Protein AF-A0A1J3D601-F1 (afdb_monomer_lite)

Sequence (91 aa):
VAVPPPKKVTIGPKTVDCIFIGYAHNSSAYRFLVHKSDIPDIHVNTIMESWNASFFENIFPWDDKKCQKRTLEQRETSFPTDQTSTSIIST

Radius of gyration: 23.29 Å; chains: 1; bounding box: 69×48×66 Å

Structure (mmCIF, N/CA/C/O backbone):
data_AF-A0A1J3D601-F1
#
_entry.id   AF-A0A1J3D601-F1
#
loop_
_atom_site.group_PDB
_atom_site.id
_atom_site.type_symbol
_atom_site.label_atom_id
_atom_site.label_alt_id
_atom_site.label_comp_id
_atom_site.label_asym_id
_atom_site.label_entity_id
_atom_site.label_seq_id
_atom_site.pdbx_PDB_ins_code
_atom_site.Cartn_x
_atom_site.Cartn_y
_atom_site.Cartn_z
_atom_site.occupancy
_atom_site.B_iso_or_equiv
_atom_site.auth_seq_id
_atom_site.auth_comp_id
_atom_site.auth_asym_id
_atom_site.auth_atom_id
_atom_site.pdbx_PDB_model_num
ATOM 1 N N . VAL A 1 1 ? 10.179 25.049 36.805 1.00 72.44 1 VAL A N 1
ATOM 2 C CA . VAL A 1 1 ? 9.699 25.198 35.410 1.00 72.44 1 VAL A CA 1
ATOM 3 C C . VAL A 1 1 ? 9.007 23.902 35.028 1.00 72.44 1 VAL A C 1
ATOM 5 O O . VAL A 1 1 ? 9.658 22.868 35.070 1.00 72.44 1 VAL A O 1
ATOM 8 N N . ALA A 1 2 ? 7.696 23.924 34.785 1.00 73.00 2 ALA A N 1
ATOM 9 C CA . ALA A 1 2 ? 6.950 22.724 34.404 1.00 73.00 2 ALA A CA 1
ATOM 10 C C . ALA A 1 2 ? 7.088 22.498 32.892 1.00 73.00 2 ALA A C 1
ATOM 12 O O . ALA A 1 2 ? 6.828 23.411 32.109 1.00 73.00 2 ALA A O 1
ATOM 13 N N . VAL A 1 3 ? 7.530 21.304 32.492 1.00 76.69 3 VAL A N 1
ATOM 14 C CA . VAL A 1 3 ? 7.630 20.926 31.078 1.00 76.69 3 VAL A CA 1
ATOM 15 C C . VAL A 1 3 ? 6.214 20.685 30.545 1.00 76.69 3 VAL A C 1
ATOM 17 O O . VAL A 1 3 ? 5.462 19.937 31.178 1.00 76.69 3 VAL A O 1
ATOM 20 N N . PRO A 1 4 ? 5.820 21.304 29.418 1.00 81.44 4 PRO A N 1
ATOM 21 C CA . PRO A 1 4 ? 4.504 21.083 28.838 1.00 81.44 4 PRO A CA 1
ATOM 22 C C . PRO A 1 4 ? 4.308 19.603 28.479 1.00 81.44 4 PRO A C 1
ATOM 24 O O . PRO A 1 4 ? 5.236 18.980 27.955 1.00 81.44 4 PRO A O 1
ATO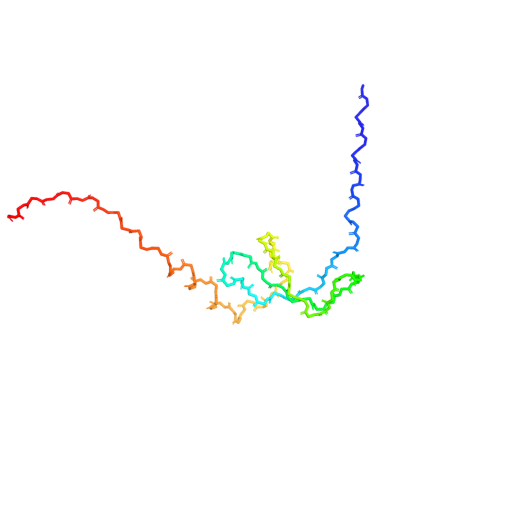M 27 N N . PRO A 1 5 ? 3.115 19.031 28.706 1.00 80.06 5 PRO A N 1
ATOM 28 C CA . PRO A 1 5 ? 2.812 17.672 28.284 1.00 80.06 5 PRO A CA 1
ATOM 29 C C . PRO A 1 5 ? 3.026 17.496 26.770 1.00 80.06 5 PRO A C 1
ATOM 31 O O . PRO A 1 5 ? 2.658 18.390 25.998 1.00 80.06 5 PRO A O 1
ATOM 34 N N . PRO A 1 6 ? 3.565 16.350 26.315 1.00 76.62 6 PRO A N 1
ATOM 35 C CA . PRO A 1 6 ? 3.678 16.050 24.894 1.00 76.62 6 PRO A CA 1
ATOM 36 C C . PRO A 1 6 ? 2.307 16.115 24.212 1.00 76.62 6 PRO A C 1
ATOM 38 O O . PRO A 1 6 ? 1.334 15.526 24.689 1.00 76.62 6 PRO A O 1
ATOM 41 N N . LYS A 1 7 ? 2.221 16.811 23.073 1.00 76.62 7 LYS A N 1
ATOM 42 C CA . LYS A 1 7 ? 1.001 16.839 22.258 1.00 76.62 7 LYS A CA 1
ATOM 43 C C . LYS A 1 7 ? 0.714 15.425 21.745 1.00 76.62 7 LYS A C 1
ATOM 45 O O . LYS A 1 7 ? 1.474 14.900 20.935 1.00 76.62 7 LYS A O 1
ATOM 50 N N . LYS A 1 8 ? -0.398 14.822 22.178 1.00 68.56 8 LYS A N 1
ATOM 51 C CA . LYS A 1 8 ? -0.954 13.626 21.531 1.00 68.56 8 LYS A CA 1
ATOM 52 C C . LYS A 1 8 ? -1.421 14.020 20.132 1.00 68.56 8 LYS A C 1
ATOM 54 O O . LYS A 1 8 ? -2.517 14.546 19.970 1.00 68.56 8 LYS A O 1
ATOM 59 N N . VAL A 1 9 ? -0.584 13.784 19.128 1.00 63.59 9 VAL A N 1
ATOM 60 C CA . VAL A 1 9 ? -1.035 13.788 17.739 1.00 63.59 9 VAL A CA 1
ATOM 61 C C . VAL A 1 9 ? -1.792 12.482 17.563 1.00 63.59 9 VAL A C 1
ATOM 63 O O . VAL A 1 9 ? -1.194 11.409 17.537 1.00 63.59 9 VAL A O 1
ATOM 66 N N . THR A 1 10 ? -3.118 12.539 17.522 1.00 58.00 10 THR A N 1
ATOM 67 C CA . THR A 1 10 ? -3.882 11.403 17.021 1.00 58.00 10 THR A CA 1
ATOM 68 C C . THR A 1 10 ? -3.525 11.274 15.546 1.00 58.00 10 THR A C 1
ATOM 70 O O . THR A 1 10 ? -3.983 12.075 14.732 1.00 58.00 10 THR A O 1
ATOM 73 N N . ILE A 1 11 ? -2.680 10.301 15.201 1.00 60.53 11 ILE A N 1
ATOM 74 C CA . ILE A 1 11 ? -2.667 9.699 13.865 1.00 60.53 11 ILE A CA 1
ATOM 75 C C . ILE A 1 11 ? -4.078 9.134 13.697 1.00 60.53 11 ILE A C 1
ATOM 77 O O . ILE A 1 11 ? -4.394 8.054 14.179 1.00 60.53 11 ILE A O 1
ATOM 81 N N . GLY A 1 12 ? -5.002 9.961 13.226 1.00 53.53 12 GLY A N 1
ATOM 82 C CA . GLY A 1 12 ? -6.400 9.584 13.088 1.00 53.53 12 GLY A CA 1
ATOM 83 C C . GLY A 1 12 ? -6.577 8.504 12.014 1.00 53.53 12 GLY A C 1
ATOM 84 O O . GLY A 1 12 ? -5.691 8.298 11.186 1.00 53.53 12 GLY A O 1
ATOM 85 N N . PRO A 1 13 ? -7.725 7.820 12.016 1.00 62.84 13 PRO A N 1
ATOM 86 C CA . PRO A 1 13 ? -7.925 6.499 11.425 1.00 62.84 13 PRO A CA 1
ATOM 87 C C . PRO A 1 13 ? -8.075 6.566 9.910 1.00 62.84 13 PRO A C 1
ATOM 89 O O . PRO A 1 13 ? -9.188 6.765 9.446 1.00 62.84 13 PRO A O 1
ATOM 92 N N . LYS A 1 14 ? -7.000 6.423 9.130 1.00 69.19 14 LYS A N 1
ATOM 93 C CA . LYS A 1 14 ? -7.088 6.385 7.659 1.00 69.19 14 LYS A CA 1
ATOM 94 C C . LYS A 1 14 ? -5.952 5.564 7.045 1.00 69.19 14 LYS A C 1
ATOM 96 O O . LYS A 1 14 ? -5.183 6.057 6.227 1.00 69.19 14 LYS A O 1
ATOM 101 N N . THR A 1 15 ? -5.816 4.312 7.475 1.00 83.81 15 THR A N 1
ATOM 102 C CA . THR A 1 15 ? -5.085 3.320 6.680 1.00 83.81 15 THR A CA 1
ATOM 103 C C . THR A 1 15 ? -5.977 2.852 5.539 1.00 83.81 15 THR A C 1
ATOM 105 O O . THR A 1 15 ? -7.199 2.814 5.668 1.00 83.81 15 THR A O 1
ATOM 108 N N . VAL A 1 16 ? -5.355 2.513 4.421 1.00 89.75 16 VAL A N 1
ATOM 109 C CA . VAL A 1 16 ? -6.020 1.892 3.281 1.00 89.75 16 VAL A CA 1
ATOM 110 C C . VAL A 1 16 ? -5.432 0.501 3.153 1.00 89.75 16 VAL A C 1
ATOM 112 O O . VAL A 1 16 ? -4.209 0.350 3.207 1.00 89.75 16 VAL A O 1
ATOM 115 N N . ASP A 1 17 ? -6.283 -0.504 2.990 1.00 91.69 17 ASP A N 1
ATOM 116 C CA . ASP A 1 17 ? -5.803 -1.844 2.693 1.00 91.69 17 ASP A CA 1
ATOM 117 C C . ASP A 1 17 ? -5.401 -1.873 1.225 1.00 91.69 17 ASP A C 1
ATOM 119 O O . ASP A 1 17 ? -6.247 -1.748 0.329 1.00 91.69 17 ASP A O 1
ATOM 123 N N . CYS A 1 18 ? -4.108 -2.053 0.973 1.00 93.38 18 CYS A N 1
ATOM 124 C CA . CYS A 1 18 ? -3.569 -2.103 -0.374 1.00 93.38 18 CYS A CA 1
ATOM 125 C C . CYS A 1 18 ? -2.732 -3.359 -0.616 1.00 93.38 18 CYS A C 1
ATOM 127 O O . CYS A 1 18 ? -2.127 -3.925 0.292 1.00 93.38 18 CYS A O 1
ATOM 129 N N . ILE A 1 19 ? -2.656 -3.754 -1.883 1.00 94.00 19 ILE A N 1
ATOM 130 C CA . ILE A 1 19 ? -1.838 -4.866 -2.363 1.00 94.00 19 ILE A CA 1
ATOM 131 C C . ILE A 1 19 ? -0.627 -4.285 -3.087 1.00 94.00 19 ILE A C 1
ATOM 133 O O . ILE A 1 19 ? -0.783 -3.460 -3.986 1.00 94.00 19 ILE A O 1
ATOM 137 N N . PHE A 1 20 ? 0.579 -4.715 -2.722 1.00 93.31 20 PHE A N 1
ATOM 138 C CA . PHE A 1 20 ? 1.789 -4.356 -3.460 1.00 93.31 20 PHE A CA 1
ATOM 139 C C . PHE A 1 20 ? 1.783 -5.010 -4.850 1.00 93.31 20 PHE A C 1
ATOM 141 O O . PHE A 1 20 ? 1.650 -6.229 -4.954 1.00 93.31 20 PHE A O 1
ATOM 148 N N . ILE A 1 21 ? 1.927 -4.207 -5.910 1.00 95.56 21 ILE A N 1
ATOM 149 C CA . ILE A 1 21 ? 1.886 -4.689 -7.306 1.00 95.56 21 ILE A CA 1
ATOM 150 C C . ILE A 1 21 ? 3.191 -4.464 -8.082 1.00 95.56 21 ILE A C 1
ATOM 152 O O . ILE A 1 21 ? 3.308 -4.936 -9.211 1.00 95.56 21 ILE A O 1
ATOM 156 N N . GLY A 1 22 ? 4.170 -3.759 -7.508 1.00 95.00 22 GLY A N 1
ATOM 157 C CA . GLY A 1 22 ? 5.477 -3.528 -8.129 1.00 95.00 22 GLY A CA 1
ATOM 158 C C . GLY A 1 22 ? 5.959 -2.085 -8.015 1.00 95.00 22 GLY A C 1
ATOM 159 O O . GLY A 1 22 ? 5.527 -1.339 -7.141 1.00 95.00 22 GLY A O 1
ATOM 160 N N . TYR A 1 23 ? 6.858 -1.693 -8.914 1.00 95.69 23 TYR A N 1
ATOM 161 C CA . TYR A 1 23 ? 7.464 -0.359 -8.957 1.00 95.69 23 TYR A CA 1
ATOM 162 C C . TYR A 1 23 ? 6.863 0.502 -10.075 1.00 95.69 23 TYR A C 1
ATOM 164 O O . TYR A 1 23 ? 6.315 -0.008 -11.058 1.00 95.69 23 TYR A O 1
ATOM 172 N N . ALA A 1 24 ? 6.953 1.821 -9.923 1.00 94.69 24 ALA A N 1
ATOM 173 C CA . ALA A 1 24 ? 6.611 2.776 -10.969 1.00 94.69 24 ALA A CA 1
ATOM 174 C C . ALA A 1 24 ? 7.624 2.722 -12.126 1.00 94.69 24 ALA A C 1
ATOM 176 O O . ALA A 1 24 ? 8.812 2.503 -11.921 1.00 94.69 24 ALA A O 1
ATOM 177 N N . HIS A 1 25 ? 7.158 2.935 -13.361 1.00 89.56 25 HIS A N 1
ATOM 178 C CA . HIS A 1 25 ? 7.958 2.703 -14.576 1.00 89.56 25 HIS A CA 1
ATOM 179 C C . HIS A 1 25 ? 9.230 3.567 -14.658 1.00 89.56 25 HIS A C 1
ATOM 181 O O . HIS A 1 25 ? 10.222 3.145 -15.235 1.00 89.56 25 HIS A O 1
ATOM 187 N N . ASN A 1 26 ? 9.214 4.769 -14.078 1.00 91.31 26 ASN A N 1
ATOM 188 C CA . ASN A 1 26 ? 10.327 5.725 -14.142 1.00 91.31 26 ASN A CA 1
ATOM 189 C C . ASN A 1 26 ? 10.637 6.335 -12.768 1.00 91.31 26 ASN A C 1
ATOM 191 O O . ASN A 1 26 ? 11.085 7.474 -12.671 1.00 91.31 26 ASN A O 1
ATOM 195 N N . SER A 1 27 ? 10.314 5.622 -11.691 1.00 91.94 27 SER A N 1
ATOM 196 C CA . SER A 1 27 ? 10.510 6.112 -10.332 1.00 91.94 27 SER A CA 1
ATOM 197 C C . SER A 1 27 ? 10.806 4.949 -9.400 1.00 91.94 27 SER A C 1
ATOM 199 O O . SER A 1 27 ? 10.330 3.836 -9.589 1.00 91.94 27 SER A O 1
ATOM 201 N N . SER A 1 28 ? 11.554 5.238 -8.344 1.00 91.00 28 SER A N 1
ATOM 202 C CA . SER A 1 28 ? 11.770 4.324 -7.222 1.00 91.00 28 SER A CA 1
ATOM 203 C C . SER A 1 28 ? 10.514 4.136 -6.358 1.00 91.00 28 SER A C 1
ATOM 205 O O . SER A 1 28 ? 10.574 3.459 -5.332 1.00 91.00 28 SER A O 1
ATOM 207 N N . ALA A 1 29 ? 9.401 4.788 -6.708 1.00 96.44 29 ALA A N 1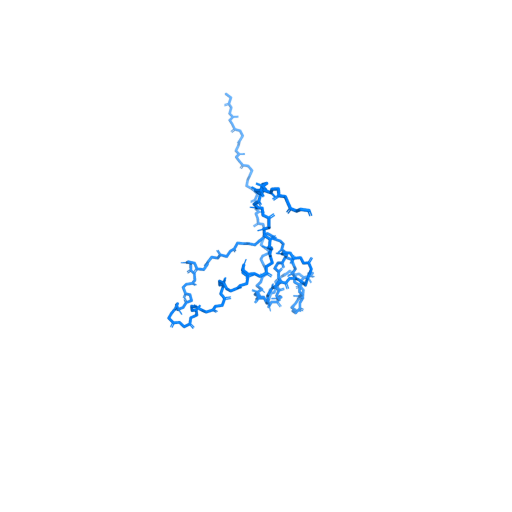
ATOM 208 C CA . ALA A 1 29 ? 8.146 4.667 -5.992 1.00 96.44 29 ALA A CA 1
ATOM 209 C C . ALA A 1 29 ? 7.539 3.268 -6.152 1.00 96.44 29 ALA A C 1
ATOM 211 O O . ALA A 1 29 ? 7.512 2.680 -7.235 1.00 96.44 29 ALA A O 1
ATOM 212 N N . TYR A 1 30 ? 7.006 2.764 -5.050 1.00 96.19 30 TYR A N 1
ATOM 213 C CA . TYR A 1 30 ? 6.232 1.537 -4.990 1.00 96.19 30 TYR A CA 1
ATOM 214 C C . TYR A 1 30 ? 4.796 1.814 -5.417 1.00 96.19 30 TYR A C 1
ATOM 216 O O . TYR A 1 30 ? 4.235 2.857 -5.080 1.00 96.19 30 TYR A O 1
ATOM 224 N N . ARG A 1 31 ? 4.191 0.857 -6.116 1.00 96.50 31 ARG A N 1
ATOM 225 C CA . ARG A 1 31 ? 2.798 0.883 -6.547 1.00 96.50 31 ARG A CA 1
ATOM 226 C C . ARG A 1 31 ? 1.978 -0.069 -5.698 1.00 96.50 31 ARG A C 1
ATOM 228 O O . ARG A 1 31 ? 2.308 -1.251 -5.555 1.00 96.50 31 ARG A O 1
ATOM 235 N N . PHE A 1 32 ? 0.864 0.444 -5.204 1.00 96.19 32 PHE A N 1
ATOM 236 C CA . PHE A 1 32 ? -0.086 -0.294 -4.396 1.00 96.19 32 PHE A CA 1
ATOM 237 C C . PHE A 1 32 ? -1.486 -0.169 -4.994 1.00 96.19 32 PHE A C 1
ATOM 239 O O . PHE A 1 32 ? -1.931 0.928 -5.325 1.00 96.19 32 PHE A O 1
ATOM 246 N N . LEU A 1 33 ? -2.179 -1.293 -5.145 1.00 97.06 33 LEU A N 1
ATOM 247 C CA . LEU A 1 33 ? -3.575 -1.330 -5.562 1.00 97.06 33 LEU A CA 1
ATOM 248 C C . LEU A 1 33 ? -4.468 -1.240 -4.328 1.00 97.06 33 LEU A C 1
ATOM 250 O O . LEU A 1 33 ? -4.360 -2.087 -3.443 1.00 97.06 33 LEU A O 1
ATOM 254 N N . VAL A 1 34 ? -5.369 -0.263 -4.288 1.00 96.44 34 VAL A N 1
ATOM 255 C CA . VAL A 1 34 ? -6.357 -0.153 -3.209 1.00 96.44 34 VAL A CA 1
ATOM 256 C C . VAL A 1 34 ? -7.320 -1.337 -3.270 1.00 96.44 34 VAL A C 1
ATOM 258 O O . VAL A 1 34 ? -8.089 -1.470 -4.224 1.00 96.44 34 VAL A O 1
ATOM 261 N N . HIS A 1 35 ? -7.289 -2.178 -2.237 1.00 95.62 35 HIS A N 1
ATOM 262 C CA . HIS A 1 35 ? -8.186 -3.317 -2.063 1.00 95.62 35 HIS A CA 1
ATOM 263 C C . HIS A 1 35 ? -9.434 -2.928 -1.265 1.00 95.62 35 HIS A C 1
ATOM 265 O O . HIS A 1 35 ? -10.541 -3.297 -1.658 1.00 95.62 35 HIS A O 1
ATOM 271 N N . LYS A 1 36 ? -9.269 -2.173 -0.169 1.00 93.56 36 LYS A N 1
ATOM 272 C CA . LYS A 1 36 ? -10.368 -1.651 0.662 1.00 93.56 36 LYS A CA 1
ATOM 273 C C . LYS A 1 36 ? -10.002 -0.297 1.262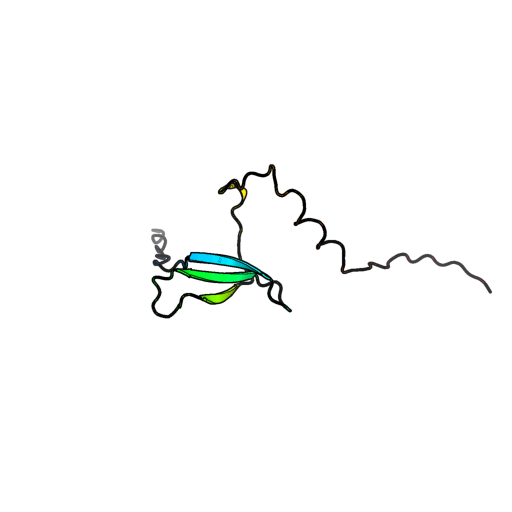 1.00 93.56 36 LYS A C 1
ATOM 275 O O . LYS A 1 36 ? -8.843 -0.048 1.578 1.00 93.56 36 LYS A O 1
ATOM 280 N N . SER A 1 37 ? -11.000 0.564 1.430 1.00 92.00 37 SER A N 1
ATOM 281 C CA . SER A 1 37 ? -10.841 1.907 1.984 1.00 92.00 37 SER A CA 1
ATOM 282 C C . SER A 1 37 ? -12.128 2.351 2.674 1.00 92.00 37 SER A C 1
ATOM 284 O O . SER A 1 37 ? -13.186 2.331 2.050 1.00 92.00 37 SER A O 1
ATOM 286 N N . ASP A 1 38 ? -12.014 2.826 3.914 1.00 90.62 38 ASP A N 1
ATOM 287 C CA . ASP A 1 38 ? -13.091 3.544 4.620 1.00 90.62 38 ASP A CA 1
ATOM 288 C C . ASP A 1 38 ? -13.004 5.069 4.397 1.00 90.62 38 ASP A C 1
ATOM 290 O O . ASP A 1 38 ? -13.715 5.867 5.012 1.00 90.62 38 ASP A O 1
ATOM 294 N N . ILE A 1 39 ? -12.086 5.501 3.529 1.00 89.75 39 ILE A N 1
ATOM 295 C CA . ILE A 1 39 ? -11.842 6.902 3.206 1.00 89.75 39 ILE A CA 1
ATOM 296 C C . ILE A 1 39 ? -12.675 7.241 1.970 1.00 89.75 39 ILE A C 1
ATOM 298 O O . ILE A 1 39 ? -12.396 6.680 0.911 1.00 89.75 39 ILE A O 1
ATOM 302 N N . PRO A 1 40 ? -13.648 8.168 2.066 1.00 89.38 40 PRO A N 1
ATOM 303 C CA . PRO A 1 40 ? -14.600 8.434 0.984 1.00 89.38 40 PRO A CA 1
ATOM 304 C C . PRO A 1 40 ? -13.930 8.888 -0.318 1.00 89.38 40 PRO A C 1
ATOM 306 O O . PRO A 1 40 ? -14.441 8.616 -1.398 1.00 89.38 40 PRO A O 1
ATOM 309 N N . ASP A 1 41 ? -12.765 9.529 -0.223 1.00 90.62 41 ASP A N 1
ATOM 310 C CA . ASP A 1 41 ? -12.029 10.036 -1.383 1.00 90.62 41 ASP A CA 1
ATOM 311 C C . ASP A 1 41 ? -11.131 8.974 -2.045 1.00 90.62 41 ASP A C 1
ATOM 313 O O . ASP A 1 41 ? -10.629 9.182 -3.151 1.00 90.62 41 ASP A O 1
ATOM 317 N N . ILE A 1 42 ? -10.907 7.828 -1.389 1.00 91.94 42 ILE A N 1
ATOM 318 C CA . ILE A 1 42 ? -10.026 6.766 -1.885 1.00 91.94 42 ILE A CA 1
ATOM 319 C C . ILE A 1 42 ? -10.872 5.572 -2.309 1.00 91.94 42 ILE A C 1
ATOM 321 O O . ILE A 1 42 ? -11.435 4.853 -1.485 1.00 91.94 42 ILE A O 1
ATOM 325 N N . HIS A 1 43 ? -10.912 5.344 -3.618 1.00 94.75 43 HIS A N 1
ATOM 326 C CA . HIS A 1 43 ? -11.722 4.306 -4.238 1.00 94.75 43 HIS A CA 1
ATOM 327 C C . HIS A 1 43 ? -10.930 3.007 -4.419 1.00 94.75 43 HIS A C 1
ATOM 329 O O . HIS A 1 43 ? -9.731 3.025 -4.715 1.00 94.75 43 HIS A O 1
ATOM 335 N N . VAL A 1 44 ? -11.619 1.869 -4.314 1.00 95.50 44 VAL A N 1
ATOM 336 C CA . VAL A 1 44 ? -11.076 0.552 -4.692 1.00 95.50 44 VAL A CA 1
ATOM 337 C C . VAL A 1 44 ? -10.616 0.578 -6.152 1.00 95.50 44 VAL A C 1
ATOM 339 O O . VAL A 1 44 ? -11.198 1.276 -6.980 1.00 95.50 44 VAL A O 1
ATOM 342 N N . ASN A 1 45 ? -9.562 -0.177 -6.464 1.00 95.81 45 ASN A N 1
ATOM 343 C CA . ASN A 1 45 ? -8.886 -0.211 -7.766 1.00 95.81 45 ASN A CA 1
ATOM 344 C C . ASN A 1 45 ? -8.115 1.061 -8.153 1.00 95.81 45 ASN A C 1
ATOM 346 O O . ASN A 1 45 ? -7.638 1.176 -9.282 1.00 95.81 45 ASN A O 1
ATOM 350 N N . THR A 1 46 ? -7.929 1.994 -7.221 1.00 96.31 46 THR A N 1
ATOM 351 C CA . THR A 1 46 ? -6.999 3.112 -7.412 1.00 96.31 46 THR A CA 1
ATOM 352 C C . THR A 1 46 ? -5.557 2.627 -7.257 1.00 96.31 46 THR A C 1
ATOM 354 O O . THR A 1 46 ? -5.259 1.812 -6.381 1.00 96.31 46 THR A O 1
ATOM 357 N N . ILE A 1 47 ? -4.651 3.138 -8.094 1.00 96.31 47 ILE A N 1
ATOM 358 C CA . ILE A 1 47 ? -3.207 2.942 -7.932 1.00 96.31 47 ILE A CA 1
ATOM 359 C C . ILE A 1 47 ? -2.661 4.059 -7.051 1.00 96.31 47 ILE A C 1
ATOM 361 O O . ILE A 1 47 ? -2.778 5.234 -7.391 1.00 96.31 47 ILE A O 1
ATOM 365 N N . MET A 1 48 ? -2.043 3.685 -5.939 1.00 94.81 48 MET A N 1
ATOM 366 C CA . MET A 1 48 ? -1.304 4.592 -5.070 1.00 94.81 48 MET A CA 1
ATOM 367 C C . MET A 1 48 ? 0.194 4.399 -5.280 1.00 94.81 48 MET A C 1
ATOM 369 O O . MET A 1 48 ? 0.681 3.268 -5.264 1.00 94.81 48 MET A O 1
ATOM 373 N N . GLU A 1 49 ? 0.923 5.502 -5.443 1.00 95.19 49 GLU A N 1
ATOM 374 C CA . GLU A 1 49 ? 2.382 5.499 -5.539 1.00 95.19 49 GLU A CA 1
ATOM 375 C C . GLU A 1 49 ? 3.004 6.153 -4.304 1.00 95.19 49 GLU A C 1
ATOM 377 O O . GLU A 1 49 ? 2.570 7.223 -3.876 1.00 95.19 49 GLU A O 1
ATOM 382 N N . SER A 1 50 ? 4.026 5.523 -3.723 1.00 93.06 50 SER A N 1
ATOM 383 C CA . SER A 1 50 ? 4.786 6.100 -2.609 1.00 93.06 50 SER A CA 1
ATOM 384 C C . SER A 1 50 ? 6.261 5.749 -2.717 1.00 93.06 50 SER A C 1
ATOM 386 O O . SER A 1 50 ? 6.612 4.593 -2.926 1.00 93.06 50 SER A O 1
ATOM 388 N N . TRP A 1 51 ? 7.137 6.740 -2.538 1.00 93.69 51 TRP A N 1
ATOM 389 C CA . TRP A 1 51 ? 8.582 6.516 -2.418 1.00 93.69 51 TRP A CA 1
ATOM 390 C C . TRP A 1 51 ? 8.955 5.902 -1.063 1.00 93.69 51 TRP A C 1
ATOM 392 O O . TRP A 1 51 ? 9.862 5.080 -0.969 1.00 93.69 51 TRP A O 1
ATOM 402 N N . ASN A 1 52 ? 8.265 6.311 0.002 1.00 90.31 52 ASN A N 1
ATOM 403 C CA . ASN A 1 52 ? 8.629 5.967 1.370 1.00 90.31 52 ASN A CA 1
ATOM 404 C C . ASN A 1 52 ? 7.687 4.885 1.910 1.00 90.31 52 ASN A C 1
ATOM 406 O O . ASN A 1 52 ? 6.612 5.194 2.426 1.00 90.31 52 ASN A O 1
ATOM 410 N N . ALA A 1 53 ? 8.091 3.624 1.765 1.00 88.25 53 ALA A N 1
ATOM 411 C CA . ALA A 1 53 ? 7.384 2.463 2.294 1.00 88.25 53 ALA A CA 1
ATOM 412 C C . ALA A 1 53 ? 8.354 1.558 3.066 1.00 88.25 53 ALA A C 1
ATOM 414 O O . ALA A 1 53 ? 9.492 1.360 2.642 1.00 88.25 53 ALA A O 1
ATOM 415 N N . SER A 1 54 ? 7.882 0.998 4.180 1.00 88.62 54 SER A N 1
ATOM 416 C CA . SER A 1 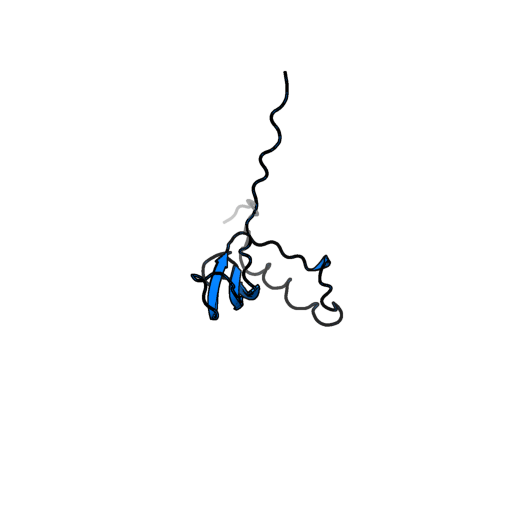54 ? 8.621 0.028 4.992 1.00 88.62 54 SER A CA 1
ATOM 417 C C . SER A 1 54 ? 7.907 -1.317 4.956 1.00 88.62 54 SER A C 1
ATOM 419 O O . SER A 1 54 ? 6.693 -1.373 5.160 1.00 88.62 54 SER A O 1
ATOM 421 N N . PHE A 1 55 ? 8.658 -2.393 4.726 1.00 85.12 55 PHE A N 1
ATOM 422 C CA . PHE A 1 55 ? 8.135 -3.757 4.709 1.00 85.12 55 PHE A CA 1
ATOM 423 C C . PHE A 1 55 ? 8.428 -4.455 6.035 1.00 85.12 55 PHE A C 1
ATOM 425 O O . PHE A 1 55 ? 9.513 -4.327 6.598 1.00 85.12 55 PHE A O 1
ATOM 432 N N . PHE A 1 56 ? 7.447 -5.208 6.523 1.00 83.50 56 PHE A N 1
ATOM 433 C CA . PHE A 1 56 ? 7.529 -5.953 7.777 1.00 83.50 56 PHE A CA 1
ATOM 434 C C . PHE A 1 56 ? 7.501 -7.464 7.514 1.00 83.50 56 PHE A C 1
ATOM 436 O O . PHE A 1 56 ? 6.709 -8.192 8.109 1.00 83.50 56 PHE A O 1
ATOM 443 N N . GLU A 1 57 ? 8.351 -7.941 6.604 1.00 80.50 57 GLU A N 1
ATOM 444 C CA . GLU A 1 57 ? 8.423 -9.361 6.209 1.00 80.50 57 GLU A CA 1
ATOM 445 C C . GLU A 1 57 ? 8.700 -10.274 7.413 1.00 80.50 57 GLU A C 1
ATOM 447 O O . GLU A 1 57 ? 8.109 -11.337 7.556 1.00 80.50 57 GLU A O 1
ATOM 452 N N . ASN A 1 58 ? 9.512 -9.805 8.360 1.00 77.69 58 ASN A N 1
ATOM 453 C CA . ASN A 1 58 ? 9.849 -10.534 9.583 1.00 77.69 58 ASN A CA 1
ATOM 454 C C . ASN A 1 58 ? 8.656 -10.709 10.542 1.00 77.69 58 ASN A C 1
ATOM 456 O O . ASN A 1 58 ? 8.717 -11.548 11.438 1.00 77.69 58 ASN A O 1
ATOM 460 N N . ILE A 1 59 ? 7.601 -9.898 10.398 1.00 76.00 59 ILE A N 1
ATOM 461 C CA . ILE A 1 59 ? 6.385 -9.968 11.225 1.00 76.00 59 ILE A CA 1
ATOM 462 C C . ILE A 1 59 ? 5.367 -10.921 10.596 1.00 76.00 59 ILE A C 1
ATOM 464 O O . ILE A 1 59 ? 4.646 -11.618 11.309 1.00 76.00 59 ILE A O 1
ATOM 468 N N . PHE A 1 60 ? 5.331 -10.975 9.265 1.00 69.81 60 PHE A N 1
ATOM 469 C CA . PHE A 1 60 ? 4.464 -11.860 8.499 1.00 69.81 60 PHE A CA 1
ATOM 470 C C . PHE A 1 60 ? 5.321 -12.912 7.801 1.00 69.81 60 PHE A C 1
ATOM 472 O O . PHE A 1 60 ? 5.660 -12.716 6.633 1.00 69.81 60 PHE A O 1
ATOM 479 N N . PRO A 1 61 ? 5.683 -14.012 8.491 1.00 63.59 61 PRO A N 1
ATOM 480 C CA . PRO A 1 61 ? 6.480 -15.073 7.898 1.00 63.59 61 PRO A CA 1
ATOM 481 C C . PRO A 1 61 ? 5.724 -15.666 6.708 1.00 63.59 61 PRO A C 1
ATOM 483 O O . PRO A 1 61 ? 4.827 -16.496 6.851 1.00 63.59 61 PRO A O 1
ATOM 486 N N . TRP A 1 62 ? 6.076 -15.204 5.514 1.00 61.97 62 TRP A N 1
ATOM 487 C CA . TRP A 1 62 ? 5.766 -15.897 4.281 1.00 61.97 62 TRP A CA 1
ATOM 488 C C . TRP A 1 62 ? 6.672 -17.121 4.266 1.00 61.97 62 TRP A C 1
ATOM 490 O O . TRP A 1 62 ? 7.885 -16.962 4.330 1.00 61.97 62 TRP A O 1
ATOM 500 N N . ASP A 1 63 ? 6.109 -18.330 4.267 1.00 65.44 63 ASP A N 1
ATOM 501 C CA . ASP A 1 63 ? 6.878 -19.576 4.350 1.00 65.44 63 ASP A CA 1
ATOM 502 C C . ASP A 1 63 ? 8.043 -19.576 3.332 1.00 65.44 63 ASP A C 1
ATOM 504 O O . ASP A 1 63 ? 7.867 -19.802 2.128 1.00 65.44 63 ASP A O 1
ATOM 508 N N . ASP A 1 64 ? 9.259 -19.321 3.829 1.00 58.19 64 ASP A N 1
ATOM 509 C CA . ASP A 1 64 ? 10.470 -19.059 3.033 1.00 58.19 64 ASP A CA 1
ATOM 510 C C . ASP A 1 64 ? 10.903 -20.254 2.178 1.00 58.19 64 ASP A C 1
ATOM 512 O O . ASP A 1 64 ? 11.718 -20.145 1.258 1.00 58.19 64 ASP A O 1
ATOM 516 N N . LYS A 1 65 ? 10.315 -21.425 2.429 1.00 58.41 65 LYS A N 1
ATOM 517 C CA . LYS A 1 65 ? 10.662 -22.683 1.765 1.00 58.41 65 LYS A CA 1
ATOM 518 C C . LYS A 1 65 ? 10.339 -22.702 0.265 1.00 58.41 65 LYS A C 1
ATOM 520 O O . LYS A 1 65 ? 10.691 -23.673 -0.400 1.00 58.41 65 LYS A O 1
ATOM 525 N N . LYS A 1 66 ? 9.678 -21.674 -0.292 1.00 54.66 66 LYS A N 1
ATOM 526 C CA . LYS A 1 66 ? 9.307 -21.624 -1.721 1.00 54.66 66 LYS A CA 1
ATOM 527 C C . LYS A 1 66 ? 9.800 -20.411 -2.520 1.00 54.66 66 LYS A C 1
ATOM 529 O O . LYS A 1 66 ? 9.657 -20.443 -3.739 1.00 54.66 66 LYS A O 1
ATOM 534 N N . CYS A 1 67 ? 10.381 -19.365 -1.921 1.00 51.72 67 CYS A N 1
ATOM 535 C CA . CYS A 1 67 ? 10.613 -18.097 -2.641 1.00 51.72 67 CYS A CA 1
ATOM 536 C C . CYS A 1 67 ? 12.045 -17.535 -2.555 1.00 51.72 67 CYS A C 1
ATOM 538 O O . CYS A 1 67 ? 12.237 -16.327 -2.522 1.00 51.72 67 CYS A O 1
ATOM 540 N N . GLN A 1 68 ? 13.079 -18.375 -2.620 1.00 50.84 68 GLN A N 1
ATOM 541 C CA . GLN A 1 68 ? 14.480 -17.914 -2.653 1.00 50.84 68 GLN A CA 1
ATOM 542 C C . GLN A 1 68 ? 14.998 -17.438 -4.032 1.00 50.84 68 GLN A C 1
ATOM 544 O O . GLN A 1 68 ? 16.200 -17.469 -4.268 1.00 50.84 68 GLN A O 1
ATOM 549 N N . LYS A 1 69 ? 14.150 -17.027 -4.988 1.00 50.34 69 LYS A N 1
ATOM 550 C CA . LYS A 1 69 ? 14.627 -16.789 -6.374 1.00 50.34 69 LYS A CA 1
ATOM 551 C C . LYS A 1 69 ? 14.346 -15.430 -7.013 1.00 50.34 69 LYS A C 1
ATOM 553 O O . LYS A 1 69 ? 14.701 -15.272 -8.172 1.00 50.34 69 LYS A O 1
ATOM 558 N N . ARG A 1 70 ? 13.719 -14.452 -6.347 1.00 52.38 70 ARG A N 1
ATOM 559 C CA . ARG A 1 70 ? 13.267 -13.239 -7.072 1.00 52.38 70 ARG A CA 1
ATOM 560 C C . ARG A 1 70 ? 13.826 -11.890 -6.627 1.00 52.38 70 ARG A C 1
ATOM 562 O O . ARG A 1 70 ? 13.513 -10.912 -7.290 1.00 52.38 70 ARG A O 1
ATOM 569 N N . THR A 1 71 ? 14.675 -11.815 -5.602 1.00 46.78 71 THR A N 1
ATOM 570 C CA . THR A 1 71 ? 15.056 -10.496 -5.047 1.00 46.78 71 THR A CA 1
ATOM 571 C C . THR A 1 71 ? 16.530 -10.105 -5.232 1.00 46.78 71 THR A C 1
ATOM 573 O O . THR A 1 71 ? 16.860 -8.949 -5.007 1.00 46.78 71 THR A O 1
ATOM 576 N N . LEU A 1 72 ? 17.423 -10.987 -5.707 1.00 49.88 72 LEU A N 1
ATOM 577 C CA . LEU A 1 72 ? 18.852 -10.637 -5.872 1.00 49.88 72 LEU A CA 1
ATOM 578 C C . LEU A 1 72 ? 19.340 -10.416 -7.314 1.00 49.88 72 LEU A C 1
ATOM 580 O O . LEU A 1 72 ? 20.386 -9.808 -7.487 1.00 49.88 72 LEU A O 1
ATOM 584 N N . GLU A 1 73 ? 18.588 -10.793 -8.348 1.00 42.31 73 GLU A N 1
ATOM 585 C CA . GLU A 1 73 ? 19.068 -10.650 -9.739 1.00 42.31 73 GLU A CA 1
ATOM 586 C C . GLU A 1 73 ? 18.922 -9.228 -10.311 1.00 42.31 73 GLU A C 1
ATOM 588 O O . GLU A 1 73 ? 19.608 -8.876 -11.261 1.00 42.31 73 GLU A O 1
ATOM 593 N N . GLN A 1 74 ? 18.079 -8.359 -9.739 1.00 42.44 74 GLN A N 1
ATOM 594 C CA . GLN A 1 74 ? 17.806 -7.052 -10.363 1.00 42.44 74 GLN A CA 1
ATOM 595 C C . GLN A 1 74 ? 18.668 -5.896 -9.827 1.00 42.44 74 GLN A C 1
ATOM 597 O O . GLN A 1 74 ? 18.570 -4.774 -10.321 1.00 42.44 74 GLN A O 1
ATOM 602 N N . ARG A 1 75 ? 19.543 -6.150 -8.841 1.00 42.94 75 ARG A N 1
ATOM 603 C CA . ARG A 1 75 ? 20.527 -5.155 -8.374 1.00 42.94 75 ARG A CA 1
ATOM 604 C C . ARG A 1 75 ? 21.844 -5.202 -9.165 1.00 42.94 75 ARG A C 1
ATOM 606 O O . ARG A 1 75 ? 22.607 -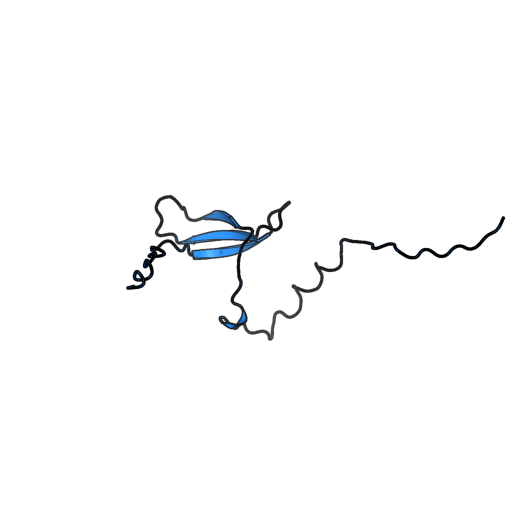4.245 -9.097 1.00 42.94 75 ARG A O 1
ATOM 613 N N . GLU A 1 76 ? 22.080 -6.237 -9.971 1.00 35.59 76 GLU A N 1
ATOM 614 C CA . GLU A 1 76 ? 23.284 -6.380 -10.802 1.00 35.59 76 GLU A CA 1
ATOM 615 C C . GLU A 1 76 ? 22.967 -6.279 -12.303 1.00 35.59 76 GLU A C 1
ATOM 617 O O . GLU A 1 76 ? 23.303 -7.155 -13.090 1.00 35.59 76 GLU A O 1
ATOM 622 N N . THR A 1 77 ? 22.278 -5.228 -12.758 1.00 37.16 77 THR A N 1
ATOM 623 C CA . THR A 1 77 ? 22.258 -4.914 -14.206 1.00 37.16 77 THR A CA 1
ATOM 624 C C . THR A 1 77 ? 21.986 -3.446 -14.511 1.00 37.16 77 THR A C 1
ATOM 626 O O . THR A 1 77 ? 21.227 -3.096 -15.402 1.00 37.16 77 THR A O 1
ATOM 629 N N . SER A 1 78 ? 22.644 -2.544 -13.797 1.00 40.38 78 SER A N 1
ATOM 630 C CA . SER A 1 78 ? 22.911 -1.206 -14.326 1.00 40.38 78 SER A CA 1
ATOM 631 C C . SER A 1 78 ? 23.994 -0.592 -13.466 1.00 40.38 78 SER A C 1
ATOM 633 O O . SER A 1 78 ? 23.672 -0.200 -12.360 1.00 40.38 78 SER A O 1
ATOM 635 N N . PHE A 1 79 ? 25.249 -0.628 -13.917 1.00 30.31 79 PHE A N 1
ATOM 636 C CA . PHE A 1 79 ? 26.323 0.367 -13.736 1.00 30.31 79 PHE A CA 1
ATOM 637 C C . PHE A 1 79 ? 27.656 -0.329 -14.078 1.00 30.31 79 PHE A C 1
ATOM 639 O O . PHE A 1 79 ? 28.196 -1.035 -13.228 1.00 30.31 79 PHE A O 1
ATOM 646 N N . PRO A 1 80 ? 28.228 -0.166 -15.286 1.00 29.67 80 PRO A N 1
ATOM 647 C CA . PRO A 1 80 ? 29.644 -0.443 -15.457 1.00 29.67 80 PRO A CA 1
ATOM 648 C C . PRO A 1 80 ? 30.427 0.691 -14.780 1.00 29.67 80 PRO A C 1
ATOM 650 O O . PRO A 1 80 ? 30.484 1.813 -15.277 1.00 29.67 80 PRO A O 1
ATOM 653 N N . THR A 1 81 ? 31.003 0.412 -13.612 1.00 35.09 81 THR A N 1
ATOM 654 C CA . THR A 1 81 ? 32.136 1.179 -13.085 1.00 35.09 81 THR A CA 1
ATOM 655 C C . THR A 1 81 ? 33.367 0.808 -13.897 1.00 35.09 81 THR A C 1
ATOM 657 O O . THR A 1 81 ? 33.951 -0.245 -13.660 1.00 35.09 81 THR A O 1
ATOM 660 N N . ASP A 1 82 ? 33.765 1.667 -14.833 1.00 29.86 82 ASP A N 1
ATOM 661 C CA . ASP A 1 82 ? 35.118 1.628 -15.378 1.00 29.86 82 ASP A CA 1
ATOM 662 C C . ASP A 1 82 ? 35.976 2.648 -14.626 1.00 29.86 82 ASP A C 1
ATOM 664 O O . ASP A 1 82 ? 35.813 3.860 -14.766 1.00 29.86 82 ASP A O 1
ATOM 668 N N . GLN A 1 83 ? 36.835 2.139 -13.746 1.00 37.91 83 GLN A N 1
ATOM 669 C CA . GLN A 1 83 ? 37.923 2.891 -13.138 1.00 37.91 83 GLN A CA 1
ATOM 670 C C . GLN A 1 83 ? 39.110 1.949 -12.959 1.00 37.91 83 GLN A C 1
ATOM 672 O O . GLN A 1 83 ? 39.205 1.241 -11.959 1.00 37.91 83 GLN A O 1
ATOM 677 N N . THR A 1 84 ? 40.055 1.958 -13.895 1.00 29.83 84 THR A N 1
ATOM 678 C CA . THR A 1 84 ? 41.460 1.667 -13.581 1.00 29.83 84 THR A CA 1
ATOM 679 C C . THR A 1 84 ? 42.359 2.480 -14.508 1.00 29.83 84 THR A C 1
ATOM 681 O O . THR A 1 84 ? 42.629 2.100 -15.643 1.00 29.83 84 THR A O 1
ATOM 684 N N . SER A 1 85 ? 42.861 3.608 -14.002 1.00 39.03 85 SER A N 1
ATOM 685 C CA . SER A 1 85 ? 44.039 4.269 -14.564 1.00 39.03 85 SER A CA 1
ATOM 686 C C . SER A 1 85 ? 45.245 3.342 -14.435 1.00 39.03 85 SER A C 1
ATOM 688 O O . SER A 1 85 ? 45.669 3.049 -13.322 1.00 39.03 85 SER A O 1
ATOM 690 N N . THR A 1 86 ? 45.848 2.941 -15.552 1.00 35.72 86 THR A N 1
ATOM 691 C CA . THR A 1 86 ? 47.274 2.585 -15.599 1.00 35.72 86 THR A CA 1
ATOM 692 C C . THR A 1 86 ? 47.874 3.052 -16.920 1.00 35.72 86 THR A C 1
ATOM 694 O O . THR A 1 86 ? 47.495 2.611 -17.998 1.00 35.72 86 THR A O 1
ATOM 697 N N . SER A 1 87 ? 48.807 3.994 -16.812 1.00 38.22 87 SER A N 1
ATOM 698 C CA . SER A 1 87 ? 49.677 4.448 -17.890 1.00 38.22 87 SER A CA 1
ATOM 699 C C . SER A 1 87 ? 50.617 3.326 -18.332 1.00 38.22 87 SER A C 1
ATOM 701 O O . SER A 1 87 ? 51.309 2.768 -17.486 1.00 38.22 87 SER A O 1
ATOM 703 N N . ILE A 1 88 ? 50.724 3.074 -19.639 1.00 38.16 88 ILE A N 1
ATOM 704 C CA . ILE A 1 88 ? 51.932 2.540 -20.292 1.00 38.16 88 ILE A CA 1
ATOM 705 C C . ILE A 1 88 ? 51.976 2.997 -21.760 1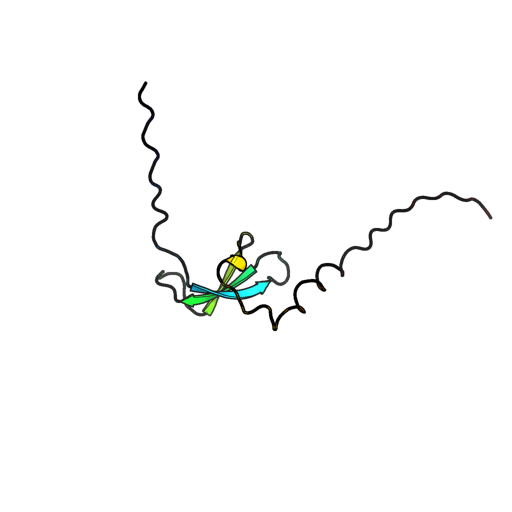.00 38.16 88 ILE A C 1
ATOM 707 O O . ILE A 1 88 ? 50.959 3.114 -22.431 1.00 38.16 88 ILE A O 1
ATOM 711 N N . ILE A 1 89 ? 53.191 3.336 -22.180 1.00 38.12 89 ILE A N 1
ATOM 712 C CA . ILE A 1 89 ? 53.631 4.028 -23.402 1.00 38.12 89 ILE A CA 1
ATOM 713 C C . ILE A 1 89 ? 53.641 3.079 -24.625 1.00 38.12 89 ILE A C 1
ATOM 715 O O . ILE A 1 89 ? 53.744 1.866 -24.437 1.00 38.12 89 ILE A O 1
ATOM 719 N N . SER A 1 90 ? 53.752 3.662 -25.836 1.00 30.00 90 SER A N 1
ATOM 720 C CA . SER A 1 90 ? 54.235 3.109 -27.140 1.00 30.00 90 SER A CA 1
ATOM 721 C C . SER A 1 90 ? 53.105 2.680 -28.093 1.00 30.00 90 SER A C 1
ATOM 723 O O . SER A 1 90 ? 52.196 1.987 -27.658 1.00 30.00 90 SER A O 1
ATOM 725 N N . THR A 1 91 ? 53.042 3.051 -29.378 1.00 42.88 91 THR A N 1
ATOM 726 C CA . THR A 1 91 ? 54.016 3.526 -30.382 1.00 42.88 91 THR A CA 1
ATOM 727 C C . THR A 1 91 ? 53.321 4.490 -31.343 1.00 42.88 91 THR A C 1
ATOM 729 O O . THR A 1 91 ? 52.115 4.281 -31.597 1.00 42.88 91 THR A O 1
#

pLDDT: mean 71.77, std 22.88, range [29.67, 97.06]

InterPro domains:
  IPR057670 Retroviral polymerase, SH3-like domain [PF25597] (2-65)

Foldseek 3Di:
DDDDDDDPPPPDDWDFDWDFDAADPPDCWTWTAGCGTPDPVDDGRDIDTDNDDDDDCVVVPPPPPPDPPDDPPVVPDDDPPDDDDDDDDDD

Organism: Noccaea caerulescens (NCBI:txid107243)

Secondary structure (DSSP, 8-state):
-PPPPP------S---EEEEEEE-TTSS-EEEEEEE-S-TT--TT-EEEES-----TTTS---GGG-TTSSSTTSSSS-------------